Protein AF-A0A383DQE9-F1 (afdb_monomer_lite)

Structure (mmCIF, N/CA/C/O backbone):
data_AF-A0A383DQE9-F1
#
_entry.id   AF-A0A383DQE9-F1
#
loop_
_atom_site.group_PDB
_atom_site.id
_atom_site.type_symbol
_atom_site.label_atom_id
_atom_site.label_alt_id
_atom_site.label_comp_id
_atom_site.label_asym_id
_atom_site.label_entity_id
_atom_site.label_seq_id
_atom_site.pdbx_PDB_ins_code
_atom_site.Cartn_x
_atom_site.Cartn_y
_atom_site.Cartn_z
_atom_site.occupancy
_atom_site.B_iso_or_equiv
_atom_site.auth_seq_id
_atom_site.auth_comp_id
_atom_site.auth_asym_id
_atom_site.auth_atom_id
_atom_site.pdbx_PDB_model_num
ATOM 1 N N . LEU A 1 1 ? -5.919 -6.272 -15.410 1.00 84.81 1 LEU A N 1
ATOM 2 C CA . LEU A 1 1 ? -6.313 -7.626 -14.954 1.00 84.81 1 LEU A CA 1
ATOM 3 C C . LEU A 1 1 ? -7.825 -7.632 -14.853 1.00 84.81 1 LEU A C 1
ATOM 5 O O . LEU A 1 1 ? -8.368 -6.615 -14.447 1.00 84.81 1 LEU A O 1
ATOM 9 N N . GLU A 1 2 ? -8.484 -8.726 -15.219 1.00 91.88 2 GLU A N 1
ATOM 10 C CA . GLU A 1 2 ? -9.945 -8.857 -15.148 1.00 91.88 2 GLU A CA 1
ATOM 11 C C . GLU A 1 2 ? -10.323 -10.245 -14.610 1.00 91.88 2 GLU A C 1
ATOM 13 O O . GLU A 1 2 ? -9.507 -11.171 -14.657 1.00 91.88 2 GLU A O 1
ATOM 18 N N . GLY A 1 3 ? -11.546 -10.382 -14.087 1.00 93.94 3 GLY A N 1
ATOM 19 C CA . GLY A 1 3 ? -12.100 -11.659 -13.627 1.00 93.94 3 GLY A CA 1
ATOM 20 C C . GLY A 1 3 ? -11.208 -12.389 -12.616 1.00 93.94 3 GLY A C 1
ATOM 21 O O . GLY A 1 3 ? -10.695 -11.796 -11.667 1.00 93.94 3 GLY A O 1
ATOM 22 N N . GLU A 1 4 ? -11.000 -13.688 -12.830 1.00 95.12 4 GLU A N 1
ATOM 23 C CA . GLU A 1 4 ? -10.216 -14.551 -11.935 1.00 95.12 4 GLU A CA 1
ATOM 24 C C . GLU A 1 4 ? -8.768 -14.083 -11.751 1.00 95.12 4 GLU A C 1
ATOM 26 O O . GLU A 1 4 ? -8.224 -14.191 -10.654 1.00 95.12 4 GLU A O 1
ATOM 31 N N . ALA A 1 5 ? -8.153 -13.508 -12.789 1.00 92.94 5 ALA A N 1
ATOM 32 C CA . ALA A 1 5 ? -6.783 -13.009 -12.708 1.00 92.94 5 ALA A CA 1
ATOM 33 C C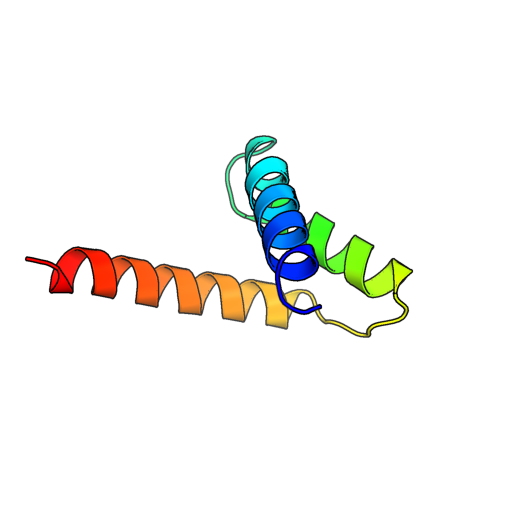 . ALA A 1 5 ? -6.672 -11.796 -11.771 1.00 92.94 5 ALA A C 1
ATOM 35 O O . ALA A 1 5 ? -5.661 -11.629 -11.090 1.00 92.94 5 ALA A O 1
ATOM 36 N N . ALA A 1 6 ? -7.714 -10.960 -11.708 1.00 93.25 6 ALA A N 1
ATOM 37 C CA . ALA A 1 6 ? -7.777 -9.886 -10.725 1.00 93.25 6 ALA A CA 1
ATOM 38 C C . ALA A 1 6 ? -7.936 -10.467 -9.311 1.00 93.25 6 ALA A C 1
ATOM 40 O O . ALA A 1 6 ? -7.164 -10.118 -8.424 1.00 93.25 6 ALA A O 1
ATOM 41 N N . VAL A 1 7 ? -8.855 -11.424 -9.120 1.00 94.25 7 VAL A N 1
ATOM 42 C CA . VAL A 1 7 ? -9.075 -12.114 -7.831 1.00 94.25 7 VAL A CA 1
ATOM 43 C C . VAL A 1 7 ? -7.804 -12.780 -7.302 1.00 94.25 7 VAL A C 1
ATOM 45 O O . VAL A 1 7 ? -7.511 -12.668 -6.112 1.00 94.25 7 VAL A O 1
ATOM 48 N N . ALA A 1 8 ? -7.043 -13.456 -8.162 1.00 96.38 8 ALA A N 1
ATOM 49 C CA . ALA A 1 8 ? -5.773 -14.070 -7.788 1.00 96.38 8 ALA A CA 1
ATOM 50 C C . ALA A 1 8 ? -4.770 -13.018 -7.296 1.00 96.38 8 ALA A C 1
ATOM 52 O O . ALA A 1 8 ? -4.238 -13.146 -6.195 1.00 96.38 8 ALA A O 1
ATOM 53 N N . TYR A 1 9 ? -4.604 -11.933 -8.054 1.00 94.44 9 TYR A N 1
ATOM 54 C CA . TYR A 1 9 ? -3.697 -10.853 -7.683 1.00 94.44 9 TYR A CA 1
ATOM 55 C C . TYR A 1 9 ? -4.093 -10.176 -6.364 1.00 94.44 9 TYR A C 1
ATOM 57 O O . TYR A 1 9 ? -3.232 -9.931 -5.524 1.00 94.44 9 TYR A O 1
ATOM 65 N N . TYR A 1 10 ? -5.388 -9.929 -6.129 1.00 92.56 10 TYR A N 1
ATOM 66 C CA . TYR A 1 10 ? -5.855 -9.375 -4.853 1.00 92.56 10 TYR A CA 1
ATOM 67 C C . TYR A 1 10 ? -5.470 -10.269 -3.667 1.00 92.56 10 TYR A C 1
ATOM 69 O O . TYR A 1 10 ? -5.002 -9.767 -2.650 1.00 92.56 10 TYR A O 1
ATOM 77 N N . LYS A 1 11 ? -5.609 -11.594 -3.801 1.00 95.19 11 LYS A N 1
ATOM 78 C CA . LYS A 1 11 ? -5.208 -12.538 -2.745 1.00 95.19 11 LYS A CA 1
ATOM 79 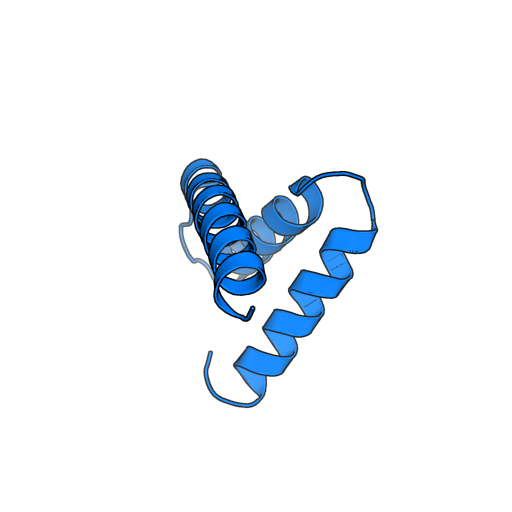C C . LYS A 1 11 ? -3.708 -12.510 -2.490 1.00 95.19 11 LYS A C 1
ATOM 81 O O . LYS A 1 11 ? -3.298 -12.529 -1.337 1.00 95.19 11 LYS A O 1
ATOM 86 N N . GLU A 1 12 ? -2.898 -12.449 -3.541 1.00 95.94 12 GLU A N 1
ATOM 87 C CA . GLU A 1 12 ? -1.445 -12.330 -3.398 1.00 95.94 12 GLU A CA 1
ATOM 88 C C . GLU A 1 12 ? -1.058 -11.054 -2.648 1.00 95.94 12 GLU A C 1
ATOM 90 O O . GLU A 1 12 ? -0.139 -11.082 -1.836 1.00 95.94 12 GLU A O 1
ATOM 95 N N . VAL A 1 13 ? -1.735 -9.933 -2.925 1.00 94.75 13 VAL A N 1
ATOM 96 C CA . VAL A 1 13 ? -1.487 -8.661 -2.227 1.00 94.75 13 VAL A CA 1
ATOM 97 C C . VAL A 1 13 ? -1.834 -8.779 -0.744 1.00 94.75 13 VAL A C 1
ATOM 99 O O . VAL A 1 13 ? -1.015 -8.405 0.084 1.00 94.75 13 VAL A O 1
ATOM 102 N N . ILE A 1 14 ? -2.985 -9.371 -0.408 1.00 93.44 14 ILE A N 1
ATOM 103 C CA . ILE A 1 14 ? -3.392 -9.597 0.990 1.00 93.44 14 ILE A CA 1
ATOM 104 C C . ILE A 1 14 ? -2.387 -10.484 1.729 1.00 93.44 14 ILE A C 1
ATOM 106 O O . ILE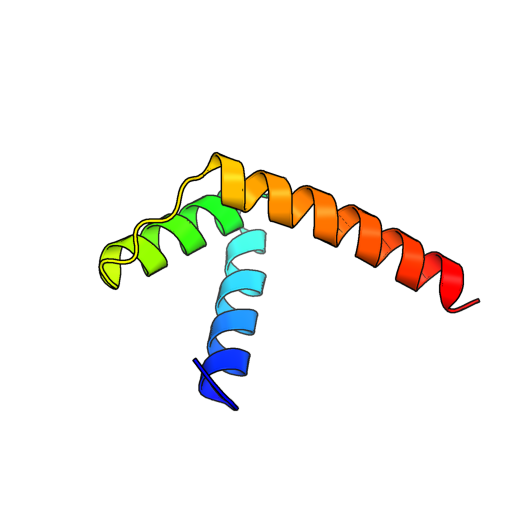 A 1 14 ? -2.078 -10.234 2.885 1.00 93.44 14 ILE A O 1
ATOM 110 N N . VAL A 1 15 ? -1.885 -11.536 1.079 1.00 94.94 15 VAL A N 1
ATOM 111 C CA . VAL A 1 15 ? -0.914 -12.443 1.706 1.00 94.94 15 VAL A CA 1
ATOM 112 C C . VAL A 1 15 ? 0.412 -11.736 1.991 1.00 94.94 15 VAL A C 1
ATOM 114 O O . VAL A 1 15 ? 1.023 -12.022 3.016 1.00 94.94 15 VAL A O 1
ATOM 117 N N . ALA A 1 16 ? 0.849 -10.822 1.121 1.00 94.31 16 ALA A N 1
ATOM 118 C CA . ALA A 1 16 ? 2.100 -10.093 1.320 1.00 94.31 16 ALA A CA 1
ATOM 119 C C . ALA A 1 16 ? 2.071 -9.148 2.531 1.00 94.31 16 ALA A C 1
ATOM 121 O O . ALA A 1 16 ? 3.095 -8.993 3.177 1.00 94.31 16 ALA A O 1
ATOM 122 N N . ASP A 1 17 ? 0.911 -8.588 2.881 1.00 92.56 17 ASP A N 1
ATOM 123 C CA . ASP A 1 17 ? 0.725 -7.708 4.051 1.00 92.56 17 ASP A CA 1
ATOM 124 C C . ASP A 1 17 ? 0.990 -8.397 5.406 1.00 92.56 17 ASP A C 1
ATOM 126 O O . ASP A 1 17 ? 1.038 -7.761 6.451 1.00 92.56 17 ASP A O 1
ATOM 130 N N . LEU A 1 18 ? 1.120 -9.727 5.422 1.00 93.56 18 LEU A N 1
ATOM 131 C CA . LEU A 1 18 ? 1.210 -10.508 6.657 1.00 93.56 18 LEU A CA 1
ATOM 132 C C . LEU A 1 18 ? 2.641 -10.660 7.198 1.00 93.56 18 LEU A C 1
ATOM 134 O O . LEU A 1 18 ? 2.825 -11.342 8.210 1.00 93.56 18 LEU A O 1
ATOM 138 N N . GLU A 1 19 ? 3.656 -10.094 6.537 1.00 92.06 19 G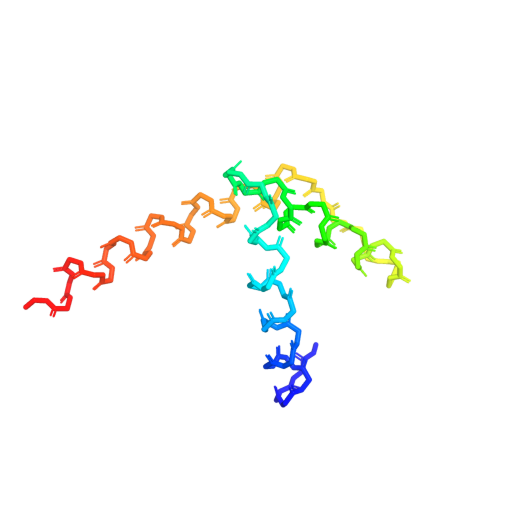LU A N 1
ATOM 139 C CA . GLU A 1 19 ? 5.061 -10.284 6.924 1.00 92.06 19 GLU A CA 1
ATOM 140 C C . GLU A 1 19 ? 5.522 -9.312 8.024 1.00 92.06 19 GLU A C 1
ATOM 142 O O . GLU A 1 19 ? 6.183 -9.737 8.980 1.00 92.06 19 GLU A O 1
ATOM 147 N N . LYS A 1 20 ? 5.165 -8.028 7.934 1.00 91.56 20 LYS A N 1
ATOM 148 C CA . LYS A 1 20 ? 5.555 -6.967 8.871 1.00 91.56 20 LYS A CA 1
ATOM 149 C C . LYS A 1 20 ? 4.334 -6.163 9.338 1.00 91.56 20 LYS A C 1
ATOM 151 O O . LYS A 1 20 ? 3.327 -6.086 8.650 1.00 91.56 20 LYS A O 1
ATOM 156 N N . PRO A 1 21 ? 4.404 -5.522 10.519 1.00 92.19 21 PRO A N 1
ATOM 157 C CA . PRO A 1 21 ? 3.391 -4.556 10.927 1.00 92.19 21 PRO A CA 1
ATOM 158 C C . PRO A 1 21 ? 3.413 -3.313 10.033 1.00 92.19 21 PRO A C 1
ATOM 160 O O . PRO A 1 21 ? 4.483 -2.760 9.784 1.00 92.19 21 PRO A O 1
ATOM 163 N N . GLY A 1 22 ? 2.233 -2.815 9.675 1.00 91.00 22 GLY A N 1
ATOM 164 C CA . GLY A 1 22 ? 2.085 -1.659 8.790 1.00 91.00 22 GLY A CA 1
ATOM 165 C C . GLY A 1 22 ? 1.764 -2.089 7.362 1.00 91.00 22 GLY A C 1
ATOM 166 O O . GLY A 1 22 ? 1.410 -3.237 7.142 1.00 91.00 22 GLY A O 1
ATOM 167 N N . ASP A 1 23 ? 1.862 -1.156 6.418 1.00 94.56 23 ASP A N 1
ATOM 168 C CA . ASP A 1 23 ? 1.467 -1.330 5.013 1.00 94.56 23 ASP A CA 1
ATOM 169 C C . ASP A 1 23 ? 2.662 -1.466 4.049 1.00 94.56 23 ASP A C 1
ATOM 171 O O . ASP A 1 23 ? 2.496 -1.562 2.829 1.00 94.56 23 ASP A O 1
ATOM 175 N N . ASP A 1 24 ? 3.883 -1.479 4.589 1.00 96.00 24 ASP A N 1
ATOM 176 C CA . ASP A 1 24 ? 5.118 -1.446 3.805 1.00 96.00 24 ASP A CA 1
ATOM 177 C C . ASP A 1 24 ? 5.244 -2.651 2.860 1.00 96.00 24 ASP A C 1
ATOM 179 O O . ASP A 1 24 ? 5.655 -2.485 1.712 1.00 96.00 24 ASP A O 1
ATOM 183 N N . ASP A 1 25 ? 4.839 -3.853 3.281 1.00 96.00 25 ASP A N 1
ATOM 184 C CA . ASP A 1 25 ? 4.960 -5.049 2.436 1.00 96.00 25 ASP A CA 1
ATOM 185 C C . ASP A 1 25 ? 4.001 -5.018 1.237 1.00 96.00 25 ASP A C 1
ATOM 187 O O . ASP A 1 25 ? 4.347 -5.455 0.130 1.00 96.00 25 ASP A O 1
ATOM 191 N N . VAL A 1 26 ? 2.810 -4.439 1.415 1.00 95.56 26 VAL A N 1
ATOM 192 C CA . VAL A 1 26 ? 1.862 -4.190 0.320 1.00 95.56 26 VAL A CA 1
ATOM 193 C C . VAL A 1 26 ? 2.444 -3.184 -0.665 1.00 95.56 26 VAL A C 1
ATOM 195 O O . VAL A 1 26 ? 2.409 -3.421 -1.878 1.00 95.56 26 VAL A O 1
ATOM 198 N N . VAL A 1 27 ? 3.013 -2.087 -0.162 1.00 96.25 27 VAL A N 1
ATOM 199 C CA . VAL A 1 27 ? 3.641 -1.044 -0.983 1.00 96.25 27 VAL A CA 1
ATOM 200 C C . VAL A 1 27 ? 4.816 -1.615 -1.783 1.00 96.25 27 VAL A C 1
ATOM 202 O O . VAL A 1 27 ? 4.857 -1.467 -3.009 1.00 96.25 27 VAL A O 1
ATOM 205 N N . GLU A 1 28 ? 5.731 -2.332 -1.127 1.00 96.00 28 GLU A N 1
ATOM 206 C CA . GLU A 1 28 ? 6.890 -2.975 -1.756 1.00 96.00 28 GLU A CA 1
ATOM 207 C C . GLU A 1 28 ? 6.467 -3.985 -2.834 1.00 96.00 28 GLU A C 1
ATOM 209 O O . GLU A 1 28 ? 7.044 -4.009 -3.929 1.00 96.00 28 GLU A O 1
ATOM 214 N N . LYS A 1 29 ? 5.433 -4.797 -2.567 1.00 95.62 29 LYS A N 1
ATOM 215 C CA . LYS A 1 29 ? 4.886 -5.739 -3.552 1.00 95.62 29 LYS A CA 1
ATOM 216 C C . LYS A 1 29 ? 4.345 -5.016 -4.778 1.00 95.62 29 LYS A C 1
ATOM 218 O O . LYS A 1 29 ? 4.714 -5.372 -5.895 1.00 95.62 29 LYS A O 1
ATOM 223 N N . ILE A 1 30 ? 3.463 -4.034 -4.592 1.00 95.44 30 ILE A N 1
ATOM 224 C CA . ILE A 1 30 ? 2.812 -3.338 -5.710 1.00 95.44 30 ILE A CA 1
ATOM 225 C C . ILE A 1 30 ? 3.864 -2.634 -6.571 1.00 95.44 30 ILE A C 1
ATOM 227 O O . ILE A 1 30 ? 3.824 -2.756 -7.795 1.00 95.44 30 ILE A O 1
ATOM 231 N N . LEU A 1 31 ? 4.841 -1.964 -5.949 1.00 96.50 31 LEU A N 1
ATOM 232 C CA . LEU A 1 31 ? 5.954 -1.335 -6.662 1.00 96.50 31 LEU A CA 1
ATOM 233 C C . LEU A 1 31 ? 6.747 -2.342 -7.496 1.00 96.50 31 LEU A C 1
ATOM 235 O O . LEU A 1 31 ? 7.007 -2.097 -8.677 1.00 96.50 31 LEU A O 1
ATOM 239 N N . ARG A 1 32 ? 7.117 -3.484 -6.906 1.00 95.38 32 ARG A N 1
ATOM 240 C CA . ARG A 1 32 ? 7.842 -4.547 -7.612 1.00 95.38 32 ARG A CA 1
ATOM 241 C C . ARG A 1 32 ? 7.034 -5.081 -8.794 1.00 95.38 32 ARG A C 1
ATOM 243 O O . ARG A 1 32 ? 7.546 -5.102 -9.911 1.00 95.38 32 ARG A O 1
ATOM 250 N N . ASP A 1 33 ? 5.777 -5.448 -8.573 1.00 95.75 33 ASP A N 1
ATOM 251 C CA . ASP A 1 33 ? 4.931 -6.074 -9.591 1.00 95.75 33 ASP A CA 1
ATOM 252 C C . ASP A 1 33 ? 4.603 -5.102 -10.740 1.00 95.75 33 ASP A C 1
ATOM 254 O O . ASP A 1 33 ? 4.540 -5.497 -11.909 1.00 95.75 33 ASP A O 1
ATOM 258 N N . CYS A 1 34 ? 4.417 -3.813 -10.434 1.00 93.88 34 CYS A N 1
ATOM 259 C CA . CYS A 1 34 ? 4.261 -2.762 -11.439 1.00 93.88 34 CYS A CA 1
ATOM 260 C C . CYS A 1 34 ? 5.550 -2.566 -12.240 1.00 93.88 34 CYS A C 1
ATOM 262 O O . CYS A 1 34 ? 5.499 -2.549 -13.471 1.00 93.88 34 CYS A O 1
ATOM 264 N N . LYS A 1 35 ? 6.709 -2.515 -11.574 1.00 94.38 35 LYS A N 1
ATOM 265 C CA . LYS A 1 35 ? 8.013 -2.388 -12.234 1.00 94.38 35 LYS A CA 1
ATOM 266 C C . LYS A 1 35 ? 8.309 -3.563 -13.168 1.00 94.38 35 LYS A C 1
ATOM 268 O O . LYS A 1 35 ? 8.748 -3.342 -14.294 1.00 94.38 35 LYS A O 1
ATOM 273 N N . GLU A 1 36 ? 8.029 -4.795 -12.747 1.00 95.31 36 GLU A N 1
ATOM 274 C CA . GLU A 1 36 ? 8.177 -5.999 -13.582 1.00 95.31 36 GLU A CA 1
ATOM 275 C C . GLU A 1 36 ? 7.290 -5.952 -14.833 1.00 95.31 36 GLU A C 1
ATOM 277 O O . GLU A 1 36 ? 7.678 -6.424 -15.902 1.00 95.31 36 GLU A O 1
ATOM 282 N N . LYS A 1 37 ? 6.122 -5.312 -14.729 1.00 94.50 37 LYS A N 1
ATOM 283 C CA . LYS A 1 37 ? 5.196 -5.079 -15.846 1.00 94.50 37 LYS A CA 1
ATOM 284 C C . LYS A 1 37 ? 5.488 -3.794 -16.625 1.00 94.50 37 LYS A C 1
ATOM 286 O O . LYS A 1 37 ? 4.713 -3.445 -17.511 1.00 94.50 37 LYS A O 1
ATOM 291 N N . SER A 1 38 ? 6.596 -3.107 -16.328 1.00 94.31 38 SER A N 1
ATOM 292 C CA . SER A 1 38 ? 6.961 -1.811 -16.921 1.00 94.31 38 SER A CA 1
ATOM 293 C C . SER A 1 38 ? 5.872 -0.737 -16.762 1.00 94.31 38 SER A C 1
ATOM 295 O O . SER A 1 38 ? 5.701 0.121 -17.626 1.00 94.31 38 SER A O 1
ATOM 297 N N . LEU A 1 39 ? 5.118 -0.802 -15.664 1.00 92.94 39 LEU A N 1
ATOM 298 C CA . LEU A 1 39 ? 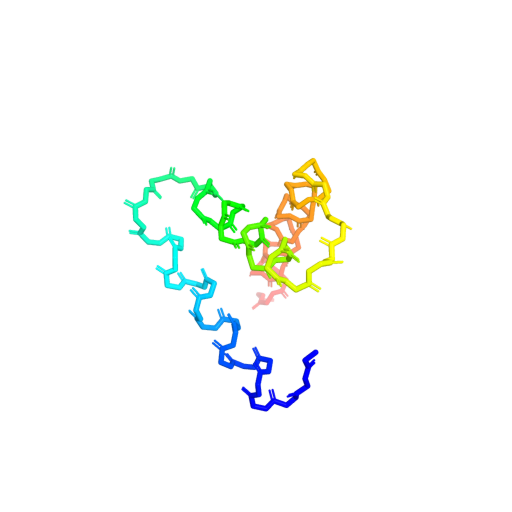4.143 0.204 -15.264 1.00 92.94 39 LEU A CA 1
ATOM 299 C C . LEU A 1 39 ? 4.828 1.202 -14.333 1.00 92.94 39 LEU A C 1
ATOM 301 O O . LEU A 1 39 ? 5.392 0.809 -13.312 1.00 92.94 39 LEU A O 1
ATOM 305 N N . ASP A 1 40 ? 4.764 2.482 -14.688 1.00 88.75 40 ASP A N 1
ATOM 306 C CA . ASP A 1 40 ? 5.302 3.555 -13.860 1.00 88.75 40 ASP A CA 1
ATOM 307 C C . ASP A 1 40 ? 4.280 3.930 -12.783 1.00 88.75 40 ASP A C 1
ATOM 309 O O . ASP A 1 40 ? 3.196 4.447 -13.078 1.00 88.75 40 ASP A O 1
ATOM 313 N N . LEU A 1 41 ? 4.602 3.599 -11.536 1.00 90.88 41 LEU A N 1
ATOM 314 C CA . LEU A 1 41 ? 3.768 3.871 -10.377 1.00 90.88 41 LEU A CA 1
ATOM 315 C C . LEU A 1 41 ? 4.644 4.411 -9.253 1.00 90.88 41 LEU A C 1
ATOM 317 O O . LEU A 1 41 ? 5.716 3.880 -8.974 1.00 90.88 41 LEU A O 1
ATOM 321 N N . ASP A 1 42 ? 4.165 5.476 -8.624 1.00 93.50 42 ASP A N 1
ATOM 322 C CA . ASP A 1 42 ? 4.885 6.175 -7.570 1.00 93.50 42 ASP A CA 1
ATOM 323 C C . ASP A 1 42 ? 4.450 5.665 -6.191 1.00 93.50 42 ASP A C 1
ATOM 325 O O . ASP A 1 42 ? 3.258 5.444 -5.959 1.00 93.50 42 ASP A O 1
ATOM 329 N N . GLU A 1 43 ? 5.405 5.505 -5.275 1.00 95.50 43 GLU A N 1
ATOM 330 C CA . GLU A 1 43 ? 5.141 5.049 -3.908 1.00 95.50 43 GLU A CA 1
ATOM 331 C C . GLU A 1 43 ? 4.140 5.952 -3.180 1.00 95.50 43 GLU A C 1
ATOM 333 O O . GLU A 1 43 ? 3.214 5.454 -2.539 1.00 95.50 43 GLU A O 1
ATOM 338 N N . SER A 1 44 ? 4.278 7.276 -3.318 1.00 95.88 44 SER A N 1
ATOM 339 C CA . SER A 1 44 ? 3.387 8.234 -2.657 1.00 95.88 44 SER A CA 1
ATOM 340 C C . SER A 1 44 ? 1.942 8.043 -3.099 1.00 95.88 44 SER A C 1
ATOM 342 O O . SER A 1 44 ? 1.043 8.035 -2.264 1.00 95.88 44 SER A O 1
ATOM 344 N N . LYS A 1 45 ? 1.717 7.760 -4.387 1.00 94.50 45 LYS A N 1
ATOM 345 C CA . LYS A 1 45 ? 0.380 7.466 -4.913 1.00 94.50 45 LYS A CA 1
ATOM 346 C C . LYS A 1 45 ? -0.190 6.178 -4.333 1.00 94.50 45 LYS A C 1
ATOM 348 O O . LYS A 1 45 ? -1.391 6.110 -4.105 1.00 94.50 45 LYS A O 1
ATOM 353 N N . ILE A 1 46 ? 0.637 5.154 -4.116 1.00 94.88 46 ILE A N 1
ATOM 354 C CA . ILE A 1 46 ? 0.177 3.900 -3.502 1.00 94.88 46 ILE A CA 1
ATOM 355 C C . ILE A 1 46 ? -0.270 4.172 -2.064 1.00 94.88 46 ILE A C 1
ATOM 357 O O . ILE A 1 46 ? -1.384 3.802 -1.704 1.00 94.88 46 ILE A O 1
ATOM 361 N N . ARG A 1 47 ? 0.550 4.878 -1.279 1.00 96.19 47 ARG A N 1
ATOM 362 C CA . ARG A 1 47 ? 0.230 5.222 0.115 1.00 96.19 47 ARG A CA 1
ATOM 363 C C . ARG A 1 47 ? -1.015 6.101 0.228 1.00 96.19 47 ARG A C 1
ATOM 365 O O . ARG A 1 47 ? -1.905 5.789 1.008 1.00 96.19 47 ARG A O 1
ATOM 372 N N . GLU A 1 48 ? -1.156 7.110 -0.632 1.00 96.62 48 GLU A N 1
ATOM 373 C CA . GLU A 1 48 ? -2.371 7.937 -0.702 1.00 96.62 48 GLU A CA 1
ATOM 374 C C . GLU A 1 48 ? -3.636 7.099 -0.950 1.00 96.62 48 GLU A C 1
ATOM 376 O O . GLU A 1 48 ? -4.686 7.360 -0.360 1.00 96.62 48 GLU A O 1
ATOM 381 N N . GLN A 1 49 ? -3.557 6.088 -1.821 1.00 95.88 49 GLN A N 1
ATOM 382 C CA . GLN A 1 49 ? -4.684 5.189 -2.063 1.00 95.88 49 GLN A CA 1
ATOM 383 C C . GLN A 1 49 ? -4.957 4.277 -0.863 1.00 95.88 49 GLN A C 1
ATOM 385 O O . GLN A 1 49 ? -6.123 4.072 -0.533 1.00 95.88 49 GLN A O 1
ATOM 390 N N . LEU A 1 50 ? -3.925 3.749 -0.200 1.00 94.50 50 LEU A N 1
ATOM 391 C CA . LEU A 1 50 ? -4.090 2.921 1.000 1.00 94.50 50 LEU A CA 1
ATOM 392 C C . LEU A 1 50 ? -4.769 3.703 2.132 1.00 94.50 50 LEU A C 1
ATOM 394 O O . LEU A 1 50 ? -5.742 3.211 2.701 1.00 94.50 50 LEU A O 1
ATOM 398 N N . ASP A 1 51 ? -4.357 4.947 2.375 1.00 95.56 51 ASP A N 1
ATOM 399 C CA . ASP A 1 51 ? -4.986 5.833 3.363 1.00 95.56 51 ASP A CA 1
ATOM 400 C C . ASP A 1 51 ? -6.451 6.139 3.016 1.00 95.56 51 ASP A C 1
ATOM 402 O O . ASP A 1 51 ? -7.348 6.090 3.872 1.00 95.56 51 ASP A O 1
ATOM 406 N N . PHE A 1 52 ? -6.716 6.438 1.739 1.00 96.00 52 PHE A N 1
ATOM 407 C CA . PHE A 1 52 ? -8.066 6.693 1.247 1.00 96.00 52 PHE A CA 1
ATOM 408 C C . PHE A 1 52 ? -8.970 5.473 1.454 1.00 96.00 52 PHE A C 1
ATOM 410 O O . PHE A 1 52 ? -10.041 5.591 2.051 1.00 96.00 52 PHE A O 1
ATOM 417 N N . PHE A 1 53 ? -8.536 4.289 1.017 1.00 94.88 53 PHE A N 1
ATOM 418 C CA . PHE A 1 53 ? -9.330 3.070 1.145 1.00 94.88 53 PHE A CA 1
ATOM 419 C C . PHE A 1 53 ? -9.438 2.579 2.588 1.00 94.88 53 PHE A C 1
ATOM 421 O O . PHE A 1 53 ? -10.479 2.035 2.944 1.00 94.88 53 PHE A O 1
ATOM 428 N N . GLY A 1 54 ? -8.438 2.824 3.437 1.00 93.75 54 GLY A N 1
ATOM 429 C CA . GLY A 1 54 ? -8.547 2.590 4.877 1.00 93.75 54 GLY A CA 1
ATOM 430 C C . GLY A 1 54 ? -9.655 3.439 5.501 1.00 93.75 54 GLY A C 1
ATOM 431 O O . GLY A 1 54 ? -10.491 2.932 6.249 1.00 93.75 54 GLY A O 1
ATOM 432 N N . SER A 1 55 ? -9.736 4.713 5.113 1.00 94.94 55 SER A N 1
ATOM 433 C CA . SER A 1 55 ? -10.808 5.615 5.552 1.00 94.94 55 SER A CA 1
ATOM 434 C C . SER A 1 55 ? -12.185 5.173 5.045 1.00 94.94 55 SER A C 1
ATOM 436 O O . SER A 1 55 ? -13.163 5.210 5.790 1.00 94.94 55 SER A O 1
ATOM 438 N N . GLU A 1 56 ? -12.283 4.740 3.787 1.00 95.88 56 GLU A N 1
ATOM 439 C CA . GLU A 1 56 ? -13.534 4.223 3.221 1.00 95.88 56 GLU A CA 1
ATOM 440 C C . GLU A 1 56 ? -13.961 2.899 3.866 1.00 95.88 56 GLU A C 1
ATOM 442 O O . GLU A 1 56 ? -15.148 2.706 4.121 1.00 95.88 56 GLU A O 1
ATOM 447 N N . ALA A 1 57 ? -13.019 2.009 4.185 1.00 93.38 57 ALA A N 1
ATOM 448 C CA . ALA A 1 57 ? -13.303 0.755 4.875 1.00 93.38 57 ALA A CA 1
ATOM 449 C C . ALA A 1 57 ? -13.889 1.001 6.272 1.00 93.38 57 ALA A C 1
ATOM 451 O O . ALA A 1 57 ? -14.874 0.366 6.643 1.00 93.38 57 ALA A O 1
ATOM 452 N N . LEU A 1 58 ? -13.345 1.969 7.020 1.00 94.12 58 LEU A N 1
ATOM 453 C CA . LEU A 1 58 ? -13.902 2.375 8.314 1.00 94.12 58 LEU A CA 1
ATOM 454 C C . LEU A 1 58 ? -15.348 2.868 8.176 1.00 94.12 58 LEU A C 1
ATOM 456 O O . LEU A 1 58 ? -16.223 2.401 8.901 1.00 94.12 58 LEU A O 1
ATOM 460 N N . LYS A 1 59 ? -15.624 3.738 7.196 1.00 94.75 59 LYS A N 1
ATOM 461 C CA . LYS A 1 59 ? -16.989 4.225 6.931 1.00 94.75 59 LYS A CA 1
ATOM 462 C C . LYS A 1 59 ? -17.953 3.105 6.555 1.00 94.75 59 LYS A C 1
ATOM 464 O O . LYS A 1 59 ? -19.116 3.169 6.932 1.00 94.75 59 LYS A O 1
ATOM 469 N N . GLN A 1 60 ? -17.502 2.109 5.794 1.00 93.88 60 GLN A N 1
ATOM 470 C CA . GLN A 1 60 ? -18.334 0.964 5.416 1.00 93.88 60 GLN A CA 1
ATOM 471 C C . GLN A 1 60 ? -18.696 0.121 6.640 1.00 93.88 60 GLN A C 1
ATOM 473 O O . GLN A 1 60 ? -19.859 -0.219 6.814 1.00 93.88 60 GLN A O 1
ATOM 478 N N . ILE A 1 61 ? -17.734 -0.130 7.534 1.00 94.12 61 ILE A N 1
ATOM 479 C CA . ILE A 1 61 ? -17.984 -0.848 8.793 1.00 94.12 61 ILE A CA 1
ATOM 480 C C . ILE A 1 61 ? -18.972 -0.077 9.684 1.00 94.12 61 ILE A C 1
ATOM 482 O O . ILE A 1 61 ? -19.855 -0.679 10.288 1.00 94.12 61 ILE A O 1
ATOM 486 N N . GLU A 1 62 ? -18.844 1.250 9.764 1.00 91.06 62 GLU A N 1
ATOM 487 C CA . GLU A 1 62 ? -19.754 2.103 10.541 1.00 91.06 62 GLU A CA 1
ATOM 488 C C . GLU A 1 62 ? -21.146 2.246 9.897 1.00 91.06 62 GLU A C 1
ATOM 490 O O . GLU A 1 62 ? -22.146 2.344 10.606 1.00 91.06 62 GLU A O 1
ATOM 495 N N . GLY A 1 63 ? -21.218 2.269 8.564 1.00 78.88 63 GLY A N 1
ATOM 496 C CA . GLY A 1 63 ? -22.451 2.413 7.786 1.00 78.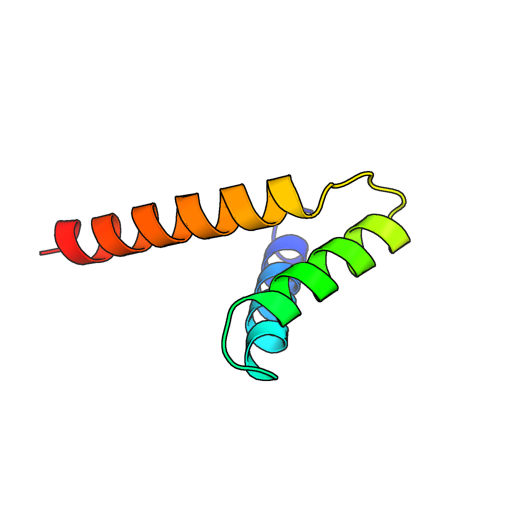88 63 GLY A CA 1
ATOM 497 C C . GLY A 1 63 ? -23.261 1.125 7.622 1.00 78.88 63 GLY A C 1
ATOM 498 O O . GLY A 1 63 ? -24.451 1.210 7.332 1.00 78.88 63 GLY A O 1
ATOM 499 N N . ASP A 1 64 ? -22.650 -0.040 7.851 1.00 59.03 64 ASP A N 1
ATOM 500 C CA . ASP A 1 64 ? -23.307 -1.357 7.862 1.00 59.03 64 ASP A CA 1
ATOM 501 C C . ASP A 1 64 ? -24.007 -1.679 9.211 1.00 59.03 64 ASP A C 1
ATOM 503 O O . ASP A 1 64 ? -24.272 -2.845 9.518 1.00 59.03 64 ASP A O 1
ATOM 507 N N . SER A 1 65 ? -24.324 -0.656 10.022 1.00 46.59 65 SER A N 1
ATOM 508 C CA . SER A 1 65 ? -25.093 -0.774 11.281 1.00 46.59 65 SER A CA 1
ATOM 509 C C . SER A 1 65 ? -26.598 -0.565 11.112 1.00 46.59 65 SER A C 1
ATOM 511 O O . SER A 1 65 ? -27.001 0.386 10.405 1.00 46.59 65 SER A O 1
#

Secondary structure (DSSP, 8-state):
--HHHHHHHHHHHHHHTTSSSSSHHHHHHHHHHHHHTT----HHHHHHHHHHHHHHHHHHHHHT-

Radius of gyration: 13.3 Å; chains: 1; bounding box: 33×23×28 Å

InterPro domains:
  IPR009945 ATPase inhibitor subunit zeta [PF07345] (2-60)
  IPR038293 ATPase inhibitor subunit zeta superfamily [G3DSA:1.10.790.20] (1-64)

Sequence (65 aa):
LEGEAAVAYYKEVIVADLEKPGDDDVVEKILRDCKEKSLDLDESKIREQLDFFGSEALKQIEGDS

Organism: NCBI:txid408172

pLDDT: mean 92.67, std 7.68, range [46.59, 96.62]

Foldseek 3Di:
DDDVVVVVVVVVLVVQCPPDPDCVSSLVVVVVVCVVVVHDDDSVVVVVVVVVVVVVVVVVVVVVD